Protein AF-A0A3D4TVU2-F1 (afdb_monomer_lite)

Structure (mmCIF, N/CA/C/O backbone):
data_AF-A0A3D4TVU2-F1
#
_entry.id   AF-A0A3D4TVU2-F1
#
loop_
_atom_site.group_PDB
_atom_site.id
_atom_site.type_symbol
_atom_site.label_atom_id
_atom_site.label_alt_id
_atom_site.label_comp_id
_atom_site.label_asym_id
_atom_site.label_entity_id
_atom_site.label_seq_id
_atom_site.pdbx_PDB_ins_code
_atom_site.Cartn_x
_atom_site.Cartn_y
_atom_site.Cartn_z
_atom_site.occupancy
_atom_site.B_iso_or_equiv
_atom_site.auth_seq_id
_atom_site.auth_comp_id
_atom_site.auth_asym_id
_atom_site.auth_atom_id
_atom_site.pdbx_PDB_model_num
ATOM 1 N N . MET A 1 1 ? -33.944 7.321 36.016 1.00 34.72 1 MET A N 1
ATOM 2 C CA . MET A 1 1 ? -32.559 7.394 35.503 1.00 34.72 1 MET A CA 1
ATOM 3 C C . MET A 1 1 ? -32.346 6.237 34.537 1.00 34.72 1 MET A C 1
ATOM 5 O O . MET A 1 1 ? -31.992 5.152 34.971 1.00 34.72 1 MET A O 1
ATOM 9 N N . SER A 1 2 ? -32.648 6.433 33.251 1.00 33.59 2 SER A N 1
ATOM 10 C CA . SER A 1 2 ? -32.348 5.459 32.195 1.00 33.59 2 SER A CA 1
ATOM 11 C C . SER A 1 2 ? -31.146 5.972 31.407 1.00 33.59 2 SER A C 1
ATOM 13 O O . SER A 1 2 ? -31.271 6.895 30.602 1.00 33.59 2 SER A O 1
ATOM 15 N N . HIS A 1 3 ? -29.967 5.413 31.673 1.00 35.47 3 HIS A N 1
ATOM 16 C CA . HIS A 1 3 ? -28.820 5.610 30.796 1.00 35.47 3 HIS A CA 1
ATOM 17 C C . HIS A 1 3 ? -29.092 4.844 29.499 1.00 35.47 3 HIS A C 1
ATOM 19 O O . HIS A 1 3 ? -28.962 3.622 29.449 1.00 35.47 3 HIS A O 1
ATOM 25 N N . ASN A 1 4 ? -29.504 5.576 28.463 1.00 39.34 4 ASN A N 1
ATOM 26 C CA . ASN A 1 4 ? -29.449 5.120 27.081 1.00 39.34 4 ASN A CA 1
ATOM 27 C C . ASN A 1 4 ? -27.977 4.858 26.749 1.00 39.34 4 ASN A C 1
ATOM 29 O O . ASN A 1 4 ? -27.222 5.785 26.467 1.00 39.34 4 ASN A O 1
ATOM 33 N N . THR A 1 5 ? -27.555 3.603 26.849 1.00 46.12 5 THR A N 1
ATOM 34 C CA . THR A 1 5 ? -26.300 3.138 26.265 1.00 46.12 5 THR A CA 1
ATOM 35 C C . THR A 1 5 ? -26.517 3.090 24.751 1.00 46.12 5 THR A C 1
ATOM 37 O O . THR A 1 5 ? -27.393 2.348 24.299 1.00 46.12 5 THR A O 1
ATOM 40 N N . PRO A 1 6 ? -25.814 3.904 23.942 1.00 41.91 6 PRO A N 1
ATOM 41 C CA . PRO A 1 6 ? -25.906 3.769 22.496 1.00 41.91 6 PRO A CA 1
ATOM 42 C C . PRO A 1 6 ? -25.420 2.368 22.111 1.00 41.91 6 PRO A C 1
ATOM 44 O O . PRO A 1 6 ? -24.480 1.838 22.706 1.00 41.91 6 PRO A O 1
ATOM 47 N N . ALA A 1 7 ? -26.141 1.746 21.178 1.00 49.66 7 ALA A N 1
ATOM 48 C CA . ALA A 1 7 ? -26.030 0.339 20.823 1.00 49.66 7 ALA A CA 1
ATOM 49 C C . ALA A 1 7 ? -24.570 -0.135 20.732 1.00 49.66 7 ALA A C 1
ATOM 51 O O . ALA A 1 7 ? -23.773 0.389 19.957 1.00 49.66 7 ALA A O 1
ATOM 52 N N . SER A 1 8 ? -24.254 -1.158 21.527 1.00 57.03 8 SER A N 1
ATOM 53 C CA . SER A 1 8 ? -23.003 -1.913 21.508 1.00 57.03 8 SER A CA 1
ATOM 54 C C . SER A 1 8 ? -22.817 -2.574 20.134 1.00 57.03 8 SER A C 1
ATOM 56 O O . SER A 1 8 ? -23.173 -3.733 19.918 1.00 57.03 8 SER A O 1
ATOM 58 N N . ILE A 1 9 ? -22.310 -1.821 19.154 1.00 62.22 9 ILE A N 1
ATOM 59 C CA . ILE A 1 9 ? -21.873 -2.400 17.886 1.00 62.22 9 ILE A CA 1
ATOM 60 C C . ILE A 1 9 ? -20.651 -3.248 18.211 1.00 62.22 9 ILE A C 1
ATOM 62 O O . ILE A 1 9 ? -19.619 -2.709 18.628 1.00 62.22 9 ILE A O 1
ATOM 66 N N . LYS A 1 10 ? -20.796 -4.567 18.038 1.00 75.62 10 LYS A N 1
ATOM 67 C CA . LYS A 1 10 ? -19.730 -5.531 18.303 1.00 75.62 10 LYS A CA 1
ATOM 68 C C . LYS A 1 10 ? -18.483 -5.157 17.488 1.00 75.62 10 LYS A C 1
ATOM 70 O O . LYS A 1 10 ? -18.636 -4.814 16.314 1.00 75.62 10 LYS A O 1
ATOM 75 N N . PRO A 1 11 ? -17.277 -5.276 18.059 1.00 69.44 11 PRO A N 1
ATOM 76 C CA . PRO A 1 11 ? -16.044 -4.849 17.402 1.00 69.44 11 PRO A CA 1
ATOM 77 C C . PRO A 1 11 ? -15.876 -5.476 16.004 1.00 69.44 11 PRO A C 1
ATOM 79 O O . PRO A 1 11 ? -15.740 -4.765 15.013 1.00 69.44 11 PRO A O 1
ATOM 82 N N . TRP A 1 12 ? -16.122 -6.782 15.848 1.00 73.50 12 TRP A N 1
ATOM 83 C CA . TRP A 1 12 ? -16.089 -7.444 14.530 1.00 73.50 12 TRP A CA 1
ATOM 84 C C . TRP A 1 12 ? -17.035 -6.834 13.472 1.00 73.50 12 TRP A C 1
ATOM 86 O O . TRP A 1 12 ? -16.706 -6.832 12.287 1.00 73.50 12 TRP A O 1
ATOM 96 N N . VAL A 1 13 ? -18.190 -6.284 13.872 1.00 78.19 13 VAL A N 1
ATOM 97 C CA . VAL A 1 13 ? -19.146 -5.644 12.948 1.00 78.19 13 VAL A CA 1
ATOM 98 C C . VAL A 1 13 ? -18.574 -4.334 12.413 1.00 78.19 13 VAL A C 1
ATOM 100 O O . VAL A 1 13 ? -18.728 -4.053 11.229 1.00 78.19 13 VAL A O 1
ATOM 103 N N . ARG A 1 14 ? -17.861 -3.560 13.242 1.00 73.12 14 ARG A N 1
ATOM 104 C CA . ARG A 1 14 ? -17.185 -2.323 12.810 1.00 73.12 14 ARG A CA 1
ATOM 105 C C . ARG A 1 14 ? -16.078 -2.622 11.790 1.00 73.12 14 ARG A C 1
ATOM 107 O O . ARG A 1 14 ? -15.965 -1.921 10.788 1.00 73.12 14 ARG A O 1
ATOM 114 N N . THR A 1 15 ? -15.345 -3.725 11.974 1.00 77.06 15 THR A N 1
ATOM 115 C CA . THR A 1 15 ? -14.341 -4.218 11.012 1.00 77.06 15 THR A CA 1
ATOM 116 C C . THR A 1 15 ? -14.971 -4.619 9.679 1.00 77.06 15 THR A C 1
ATOM 118 O O . THR A 1 15 ? -14.438 -4.311 8.620 1.00 77.06 15 THR A O 1
ATOM 121 N N . VAL A 1 16 ? -16.118 -5.298 9.689 1.00 80.31 16 VAL A N 1
ATOM 122 C CA . VAL A 1 16 ? -16.797 -5.638 8.429 1.00 80.31 16 VAL A CA 1
ATOM 123 C C . VAL A 1 16 ? -17.371 -4.384 7.765 1.00 80.31 16 VAL A C 1
ATOM 125 O O . VAL A 1 16 ? -17.370 -4.298 6.543 1.00 80.31 16 VAL A O 1
ATOM 128 N N . LEU A 1 17 ? -17.802 -3.389 8.548 1.00 81.06 17 LEU A N 1
ATOM 129 C CA . LEU A 1 17 ? -18.360 -2.133 8.045 1.00 81.06 17 LEU A CA 1
ATOM 130 C C . LEU A 1 17 ? -17.308 -1.224 7.386 1.00 81.06 17 LEU A C 1
ATOM 132 O O . LEU A 1 17 ? -17.643 -0.500 6.448 1.00 81.06 17 LEU A O 1
ATOM 136 N N . ILE A 1 18 ? -16.044 -1.258 7.834 1.00 81.31 18 ILE A N 1
ATOM 137 C CA . ILE A 1 18 ? -15.001 -0.425 7.217 1.00 81.31 18 ILE A CA 1
ATOM 138 C C . ILE A 1 18 ? -14.623 -0.908 5.818 1.00 81.31 18 ILE A C 1
ATOM 140 O O . ILE A 1 18 ? -14.260 -0.086 4.990 1.00 81.31 18 ILE A O 1
ATOM 144 N N . LEU A 1 19 ? -14.736 -2.204 5.510 1.00 83.38 19 LEU A N 1
ATOM 145 C CA . LEU A 1 19 ? -14.392 -2.743 4.188 1.00 83.38 19 LEU A CA 1
ATOM 146 C C . LEU A 1 19 ? -15.195 -2.105 3.036 1.00 83.38 19 LEU A C 1
ATOM 148 O O . LEU A 1 19 ? -14.571 -1.579 2.113 1.00 83.38 19 LEU A O 1
ATOM 152 N N . PRO A 1 20 ? -16.543 -2.080 3.053 1.00 83.81 20 PRO A N 1
ATOM 153 C CA . PRO A 1 20 ? -17.308 -1.419 2.001 1.00 83.81 20 PRO A CA 1
ATOM 154 C C . PRO A 1 20 ? -17.084 0.098 1.992 1.00 83.81 20 PRO A C 1
ATOM 156 O O . PRO A 1 20 ? -17.030 0.691 0.918 1.00 83.81 20 PRO A O 1
ATOM 159 N N . ALA A 1 21 ? -16.893 0.732 3.154 1.00 83.50 21 ALA A N 1
ATOM 160 C CA . ALA A 1 21 ? -16.584 2.160 3.217 1.00 83.50 21 ALA A CA 1
ATOM 161 C C . ALA A 1 21 ? -15.208 2.486 2.618 1.00 83.50 21 ALA A C 1
ATOM 163 O O . ALA A 1 21 ? -15.062 3.474 1.899 1.00 83.50 21 ALA A O 1
ATOM 164 N N . PHE A 1 22 ? -14.218 1.631 2.869 1.00 83.88 22 PHE A N 1
ATOM 165 C CA . PHE A 1 22 ? -12.894 1.701 2.277 1.00 83.88 22 PHE A CA 1
ATOM 166 C C . PHE A 1 22 ? -12.978 1.547 0.764 1.00 83.88 22 PHE A C 1
ATOM 168 O O . PHE A 1 22 ? -12.496 2.423 0.062 1.00 83.88 22 PHE A O 1
ATOM 175 N N . ILE A 1 23 ? -13.647 0.507 0.256 1.00 84.00 23 ILE A N 1
ATOM 176 C CA . ILE A 1 23 ? -13.814 0.304 -1.191 1.00 84.00 23 ILE A CA 1
ATOM 177 C C . ILE A 1 23 ? -14.485 1.524 -1.832 1.00 84.00 23 ILE A C 1
ATOM 179 O O . ILE A 1 23 ? -14.040 1.994 -2.876 1.00 84.00 23 ILE A O 1
ATOM 183 N N . PHE A 1 24 ? -15.522 2.072 -1.195 1.00 86.50 24 PHE A N 1
ATOM 184 C CA . PHE A 1 24 ? -16.247 3.222 -1.723 1.00 86.50 24 PHE A CA 1
ATOM 185 C C . PHE A 1 24 ? -15.386 4.492 -1.758 1.00 86.50 24 PHE A C 1
ATOM 187 O O . PHE A 1 24 ? -15.266 5.136 -2.798 1.00 86.50 24 PHE A O 1
ATOM 194 N N . ILE A 1 25 ? -14.751 4.855 -0.642 1.00 84.75 25 ILE A N 1
ATOM 195 C CA . ILE A 1 25 ? -13.969 6.093 -0.550 1.00 84.75 25 ILE A CA 1
ATOM 196 C C . ILE A 1 25 ? -12.637 5.956 -1.292 1.00 84.75 25 ILE A C 1
ATOM 198 O O . ILE A 1 25 ? -12.281 6.854 -2.051 1.00 84.75 25 ILE A O 1
ATOM 202 N N . ALA A 1 26 ? -11.914 4.845 -1.135 1.00 81.81 26 ALA A N 1
ATOM 203 C CA . ALA A 1 26 ? -10.692 4.597 -1.897 1.00 81.81 26 ALA A CA 1
ATOM 204 C C . ALA A 1 26 ? -10.992 4.557 -3.401 1.00 81.81 26 ALA A C 1
ATOM 206 O O . ALA A 1 26 ? -10.258 5.168 -4.171 1.00 81.81 26 ALA A O 1
ATOM 207 N N . GLY A 1 27 ? -12.114 3.955 -3.813 1.00 82.38 27 GLY A N 1
ATOM 208 C CA . GLY A 1 27 ? -12.592 3.984 -5.196 1.00 82.38 27 GLY A CA 1
ATOM 209 C C . GLY A 1 27 ? -12.859 5.402 -5.709 1.00 82.38 27 GLY A C 1
ATOM 210 O O . GLY A 1 27 ? -12.399 5.756 -6.791 1.00 82.38 27 GLY A O 1
ATOM 211 N N . LEU A 1 28 ? -13.523 6.259 -4.922 1.00 86.69 28 LEU A N 1
ATOM 212 C CA . LEU A 1 28 ? -13.728 7.673 -5.275 1.00 86.69 28 LEU A CA 1
ATOM 213 C C . LEU A 1 28 ? -12.406 8.435 -5.427 1.00 86.69 28 LEU A C 1
ATOM 215 O O . LEU A 1 28 ? -12.233 9.191 -6.382 1.00 86.69 28 LEU A O 1
ATOM 219 N N . PHE A 1 29 ? -11.460 8.222 -4.513 1.00 85.25 29 PHE A N 1
ATOM 220 C CA . PHE A 1 29 ? -10.133 8.830 -4.597 1.00 85.25 29 PHE A CA 1
ATOM 221 C C . PHE A 1 29 ? -9.338 8.306 -5.797 1.00 85.25 29 PHE A C 1
ATOM 223 O O . PHE A 1 29 ? -8.625 9.073 -6.440 1.00 85.25 29 PHE A O 1
ATOM 230 N N . GLN A 1 30 ? -9.496 7.032 -6.149 1.00 82.00 30 GLN A N 1
ATOM 231 C CA . GLN A 1 30 ? -8.858 6.438 -7.318 1.00 82.00 30 GLN A CA 1
ATOM 232 C C . GLN A 1 30 ? -9.442 6.993 -8.626 1.00 82.00 30 GLN A C 1
ATOM 234 O O . GLN A 1 30 ? -8.688 7.286 -9.554 1.00 82.00 30 GLN A O 1
ATOM 239 N N . LEU A 1 31 ? -10.759 7.225 -8.680 1.00 83.31 31 LEU A N 1
ATOM 240 C CA . LEU A 1 31 ? -11.411 7.929 -9.789 1.00 83.31 31 LEU A CA 1
ATOM 241 C C . LEU A 1 31 ? -10.913 9.375 -9.899 1.00 83.31 31 LEU A C 1
ATOM 243 O O . LEU A 1 31 ? -10.535 9.805 -10.987 1.00 83.31 31 LEU A O 1
ATOM 247 N N . ALA A 1 32 ? -10.825 10.104 -8.784 1.00 84.69 32 ALA A N 1
ATOM 248 C CA . ALA A 1 32 ? -10.248 11.447 -8.768 1.00 84.69 32 ALA A CA 1
ATOM 249 C C . ALA A 1 32 ? -8.795 11.447 -9.277 1.00 84.69 32 ALA A C 1
ATOM 251 O O . ALA A 1 32 ? -8.439 12.272 -10.116 1.00 84.69 32 ALA A O 1
ATOM 252 N N . GLY A 1 33 ? -7.982 10.474 -8.853 1.00 80.94 33 GLY A N 1
ATOM 253 C CA . GLY A 1 33 ? -6.622 10.288 -9.355 1.00 80.94 33 GLY A CA 1
ATOM 254 C C . GLY A 1 33 ? -6.575 10.024 -10.863 1.00 80.94 33 GLY A C 1
ATOM 255 O O . GLY A 1 33 ? -5.746 10.604 -11.560 1.00 80.94 33 GLY A O 1
ATOM 256 N N . SER A 1 34 ? -7.499 9.215 -11.393 1.00 79.44 34 SER A N 1
ATOM 257 C CA . SER A 1 34 ? -7.594 8.961 -12.839 1.00 79.44 34 SER A CA 1
ATOM 258 C C . SER A 1 34 ? -7.964 10.212 -13.643 1.00 79.44 34 SER A C 1
ATOM 260 O O . SER A 1 34 ? -7.366 10.453 -14.689 1.00 79.44 34 SER A O 1
ATOM 262 N N . LEU A 1 35 ? -8.862 11.055 -13.116 1.00 81.31 35 LEU A N 1
ATOM 263 C CA . LEU A 1 35 ? -9.254 12.324 -13.736 1.00 81.31 35 LEU A CA 1
ATOM 264 C C . LEU A 1 35 ? -8.093 13.322 -13.768 1.00 81.31 35 LEU A C 1
ATOM 266 O O . LEU A 1 35 ? -7.871 13.968 -14.788 1.00 81.31 35 LEU A O 1
ATOM 270 N N . VAL A 1 36 ? -7.324 13.422 -12.679 1.00 81.12 36 VAL A N 1
ATOM 271 C CA . VAL A 1 36 ? -6.130 14.286 -12.609 1.00 81.12 36 VAL A CA 1
ATOM 272 C C . VAL A 1 36 ? -5.060 13.841 -13.608 1.00 81.12 36 VAL A C 1
ATOM 274 O O . VAL A 1 36 ? -4.365 14.676 -14.180 1.00 81.12 36 VAL A O 1
ATOM 277 N N . LEU A 1 37 ? -4.947 12.535 -13.849 1.00 79.12 37 LEU A N 1
ATOM 278 C CA . LEU A 1 37 ? -4.026 11.964 -14.832 1.00 79.12 37 LEU A CA 1
ATOM 279 C C . LEU A 1 37 ? -4.551 12.018 -16.276 1.00 79.12 37 LEU A C 1
ATOM 281 O O . LEU A 1 37 ? -3.820 11.639 -17.189 1.00 79.12 37 LEU A O 1
ATOM 285 N N . GLY A 1 38 ? -5.797 12.458 -16.491 1.00 74.56 38 GLY A N 1
ATOM 286 C CA . GLY A 1 38 ? -6.442 12.446 -17.806 1.00 74.56 38 GLY A CA 1
ATOM 287 C C . GLY A 1 38 ? -6.603 11.040 -18.391 1.00 74.56 38 GLY A C 1
ATOM 288 O O . GLY A 1 38 ? -6.637 10.885 -19.609 1.00 74.56 38 GLY A O 1
ATOM 289 N N . LEU A 1 39 ? -6.642 10.010 -17.541 1.00 72.62 39 LEU A N 1
ATOM 290 C CA . LEU A 1 39 ? -6.792 8.622 -17.965 1.00 72.62 39 LEU A CA 1
ATOM 291 C C . LEU A 1 39 ? -8.263 8.311 -18.227 1.00 72.62 39 LEU A C 1
ATOM 293 O O . LEU A 1 39 ? -9.117 8.606 -17.392 1.00 72.62 39 LEU A O 1
ATOM 297 N N . ASP A 1 40 ? -8.543 7.656 -19.353 1.00 68.50 40 ASP A N 1
ATOM 298 C CA . ASP A 1 40 ? -9.884 7.159 -19.648 1.00 68.50 40 ASP A CA 1
ATOM 299 C C . ASP A 1 40 ? -10.285 6.070 -18.633 1.00 68.50 40 ASP A C 1
ATOM 301 O O . ASP A 1 40 ? -9.645 5.011 -18.588 1.00 68.50 40 ASP A O 1
ATOM 305 N N . PRO A 1 41 ? -11.363 6.266 -17.845 1.00 59.97 41 PRO A N 1
ATOM 306 C CA . PRO A 1 41 ? -11.806 5.294 -16.840 1.00 59.97 41 PRO A CA 1
ATOM 307 C C . PRO A 1 41 ? -12.234 3.945 -17.441 1.00 59.97 41 PRO A C 1
ATOM 309 O O . PRO A 1 41 ? -12.299 2.942 -16.735 1.00 59.97 41 PRO A O 1
ATOM 312 N N . SER A 1 42 ? -12.540 3.917 -18.741 1.00 63.22 42 SER A N 1
ATOM 313 C CA . SER A 1 42 ? -12.935 2.728 -19.504 1.00 63.22 42 SER A CA 1
ATOM 314 C C . SER A 1 42 ? -11.759 1.815 -19.865 1.00 63.22 42 SER A C 1
ATOM 316 O O . SER A 1 42 ? -11.969 0.639 -20.157 1.00 63.22 42 SER A O 1
ATOM 318 N N . ASN A 1 43 ? -10.523 2.314 -19.798 1.00 64.50 43 ASN A N 1
ATOM 319 C CA . ASN A 1 43 ? -9.320 1.608 -20.236 1.00 64.50 43 ASN A CA 1
ATOM 320 C C . ASN A 1 43 ? -8.512 1.045 -19.056 1.00 64.50 43 ASN A C 1
ATOM 322 O O . ASN A 1 43 ? -7.303 1.242 -18.943 1.00 64.50 43 ASN A O 1
ATOM 326 N N . PHE A 1 44 ? -9.181 0.297 -18.175 1.00 57.34 44 PHE A N 1
ATOM 327 C CA . PHE A 1 44 ? -8.576 -0.288 -16.968 1.00 57.34 44 PHE A CA 1
ATOM 328 C C . PHE A 1 44 ? -7.479 -1.338 -17.249 1.00 57.34 44 PHE A C 1
ATOM 330 O O . PHE A 1 44 ? -6.719 -1.677 -16.346 1.00 57.34 44 PHE A O 1
ATOM 337 N N . LEU A 1 45 ? -7.397 -1.850 -18.485 1.00 59.19 45 LEU A N 1
ATOM 338 C CA . LEU A 1 45 ? -6.456 -2.898 -18.905 1.00 59.19 45 LEU A CA 1
ATOM 339 C C . LEU A 1 45 ? -5.165 -2.369 -19.551 1.00 59.19 45 LEU A C 1
ATOM 341 O O . LEU A 1 45 ? -4.296 -3.167 -19.900 1.00 59.19 45 LEU A O 1
ATOM 345 N N . ILE A 1 46 ? -5.021 -1.053 -19.745 1.00 62.72 46 ILE A N 1
ATOM 346 C CA . ILE A 1 46 ? -3.778 -0.497 -20.294 1.00 62.72 46 ILE A CA 1
ATOM 347 C C . ILE A 1 46 ? -2.709 -0.511 -19.199 1.00 62.72 46 ILE A C 1
ATOM 349 O O . ILE A 1 46 ? -2.946 -0.040 -18.086 1.00 62.72 46 ILE A O 1
ATOM 353 N N . ALA A 1 47 ? -1.530 -1.045 -19.529 1.00 63.69 47 ALA A N 1
ATOM 354 C CA . ALA A 1 47 ? -0.365 -1.025 -18.654 1.00 63.69 47 ALA A CA 1
ATOM 355 C C . ALA A 1 47 ? -0.042 0.424 -18.259 1.00 63.69 47 ALA A C 1
ATOM 357 O O . ALA A 1 47 ? 0.354 1.236 -19.099 1.00 63.69 47 ALA A O 1
ATOM 358 N N . LYS A 1 48 ? -0.259 0.746 -16.983 1.00 70.62 48 LYS A N 1
ATOM 359 C CA . LYS A 1 48 ? 0.032 2.064 -16.422 1.00 70.62 48 LYS A CA 1
ATOM 360 C C . LYS A 1 48 ? 1.536 2.259 -16.321 1.00 70.62 48 LYS A C 1
ATOM 362 O O . LYS A 1 48 ? 2.296 1.309 -16.128 1.00 70.62 48 LYS A O 1
ATOM 367 N N . SER A 1 49 ? 1.973 3.505 -16.464 1.00 79.25 49 SER A N 1
ATOM 368 C CA . SER A 1 49 ? 3.367 3.825 -16.178 1.00 79.25 49 SER A CA 1
ATOM 369 C C . SER A 1 49 ? 3.616 3.775 -14.662 1.00 79.25 49 SER A C 1
ATOM 371 O O . SER A 1 49 ? 2.710 4.096 -13.885 1.00 79.25 49 SER A O 1
ATOM 373 N N . PRO A 1 50 ? 4.846 3.471 -14.208 1.00 76.19 50 PRO A N 1
ATOM 374 C CA . PRO A 1 50 ? 5.182 3.482 -12.781 1.00 76.19 50 PRO A CA 1
ATOM 375 C C . PRO A 1 50 ? 4.848 4.811 -12.083 1.00 76.19 50 PRO A C 1
ATOM 377 O O . PRO A 1 50 ? 4.460 4.839 -10.915 1.00 76.19 50 PRO A O 1
ATOM 380 N N . ALA A 1 51 ? 4.948 5.929 -12.810 1.00 79.81 51 ALA A N 1
ATOM 381 C CA . ALA A 1 51 ? 4.560 7.247 -12.317 1.00 79.81 51 ALA A CA 1
ATOM 382 C C . ALA A 1 51 ? 3.042 7.366 -12.081 1.00 79.81 51 ALA A C 1
ATOM 384 O O . ALA A 1 51 ? 2.620 7.894 -11.053 1.00 79.81 51 ALA A O 1
ATOM 385 N N . GLN A 1 52 ? 2.217 6.849 -12.998 1.00 81.69 52 GLN A N 1
ATOM 386 C CA . GLN A 1 52 ? 0.757 6.842 -12.849 1.00 81.69 52 GLN A CA 1
ATOM 387 C C . GLN A 1 52 ? 0.316 5.975 -11.669 1.00 81.69 52 GLN A C 1
ATOM 389 O O . GLN A 1 52 ? -0.548 6.394 -10.899 1.00 81.69 52 GLN A O 1
ATOM 394 N N . ASP A 1 53 ? 0.938 4.809 -11.487 1.00 83.00 53 ASP A N 1
ATOM 395 C CA . ASP A 1 53 ? 0.652 3.941 -10.343 1.00 83.00 53 ASP A CA 1
ATOM 396 C C . ASP A 1 53 ? 1.051 4.601 -9.022 1.00 83.00 53 ASP A C 1
ATOM 398 O O . ASP A 1 53 ? 0.300 4.536 -8.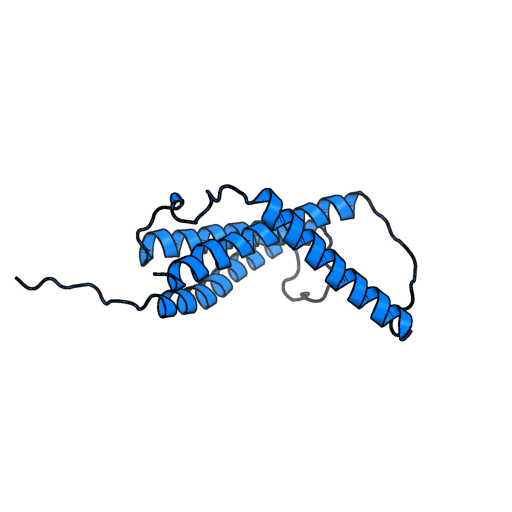051 1.00 83.00 53 ASP A O 1
ATOM 402 N N . THR A 1 54 ? 2.182 5.314 -8.991 1.00 83.25 54 THR A N 1
ATOM 403 C CA . THR A 1 54 ? 2.640 6.037 -7.792 1.00 83.25 54 THR A CA 1
ATOM 404 C C . THR A 1 54 ? 1.640 7.119 -7.386 1.00 83.25 54 THR A C 1
ATOM 406 O O . THR A 1 54 ? 1.276 7.237 -6.215 1.00 83.25 54 THR A O 1
ATOM 409 N N . ILE A 1 55 ? 1.141 7.886 -8.357 1.00 84.25 55 ILE A N 1
ATOM 410 C CA . ILE A 1 55 ? 0.114 8.907 -8.125 1.00 84.25 55 ILE A CA 1
ATOM 411 C C . ILE A 1 55 ? -1.186 8.234 -7.662 1.00 84.25 55 ILE A C 1
ATOM 413 O O . ILE A 1 55 ? -1.771 8.657 -6.667 1.00 84.25 55 ILE A O 1
ATOM 417 N N . GLY A 1 56 ? -1.608 7.137 -8.295 1.00 84.50 56 GLY A N 1
ATOM 418 C CA . GLY A 1 56 ? -2.768 6.359 -7.850 1.00 84.50 56 GLY A CA 1
ATOM 419 C C . GLY A 1 56 ? -2.639 5.846 -6.409 1.00 84.50 56 GLY A C 1
ATOM 420 O O . GLY A 1 56 ? -3.592 5.939 -5.630 1.00 84.50 56 GLY A O 1
ATOM 421 N N . ALA A 1 57 ? -1.457 5.366 -6.019 1.00 84.94 57 ALA A N 1
ATOM 422 C CA . ALA A 1 57 ? -1.168 4.925 -4.658 1.00 84.94 57 ALA A CA 1
ATOM 423 C C . ALA A 1 57 ? -1.220 6.085 -3.650 1.00 84.94 57 ALA A C 1
ATOM 425 O O . ALA A 1 57 ? -1.758 5.906 -2.560 1.00 84.94 57 ALA A O 1
ATOM 426 N N . LEU A 1 58 ? -0.759 7.289 -4.016 1.00 87.00 58 LEU A N 1
ATOM 427 C CA . LEU A 1 58 ? -0.916 8.491 -3.184 1.00 87.00 58 LEU A CA 1
ATOM 428 C C . LEU A 1 58 ? -2.393 8.817 -2.933 1.00 87.00 58 LEU A C 1
ATOM 430 O O . LEU A 1 58 ? -2.788 9.022 -1.785 1.00 87.00 58 LEU A O 1
ATOM 434 N N . PHE A 1 59 ? -3.222 8.821 -3.980 1.00 85.94 59 PHE A N 1
ATOM 435 C CA . PHE A 1 59 ? -4.663 9.050 -3.833 1.00 85.94 59 PHE A CA 1
ATOM 436 C C . PHE A 1 59 ? -5.328 7.969 -2.976 1.00 85.94 59 PHE A C 1
ATOM 438 O O . PHE A 1 59 ? -6.165 8.281 -2.130 1.00 85.94 59 PHE A O 1
ATOM 445 N N . THR A 1 60 ? -4.919 6.712 -3.141 1.00 84.81 60 THR A N 1
ATOM 446 C CA . THR A 1 60 ? -5.416 5.592 -2.330 1.00 84.81 60 THR A CA 1
ATOM 447 C C . THR A 1 60 ? -5.033 5.767 -0.860 1.00 84.81 60 THR A C 1
ATOM 449 O O . THR A 1 60 ? -5.890 5.640 0.015 1.00 84.81 60 THR A O 1
ATOM 452 N N . LEU A 1 61 ? -3.782 6.136 -0.567 1.00 86.25 61 LEU A N 1
ATOM 453 C CA . LEU A 1 61 ? -3.319 6.424 0.790 1.00 86.25 61 LEU A CA 1
ATOM 454 C C . LEU A 1 61 ? -4.124 7.573 1.413 1.00 86.25 61 LEU A C 1
ATOM 456 O O . LEU A 1 61 ? -4.582 7.456 2.548 1.00 86.25 61 LEU A O 1
ATOM 460 N N . MET A 1 62 ? -4.361 8.656 0.665 1.00 85.75 62 MET A N 1
ATOM 461 C CA . MET A 1 62 ? -5.203 9.768 1.119 1.00 85.75 62 MET A CA 1
ATOM 462 C C . MET A 1 62 ? -6.629 9.310 1.432 1.00 85.75 62 MET A C 1
ATOM 464 O O . MET A 1 62 ? -7.139 9.606 2.512 1.00 85.75 62 MET A O 1
ATOM 468 N N . GLY A 1 63 ? -7.252 8.545 0.532 1.00 84.19 63 GLY A N 1
ATOM 469 C CA . GLY A 1 63 ? -8.579 7.971 0.752 1.00 84.19 63 GLY A CA 1
ATOM 470 C C . GLY A 1 63 ? -8.618 7.087 1.997 1.00 84.19 63 GLY A C 1
ATOM 471 O O . GLY A 1 63 ? -9.543 7.182 2.797 1.00 84.19 63 GLY A O 1
ATOM 472 N N . THR A 1 64 ? -7.567 6.305 2.228 1.00 83.62 64 THR A N 1
ATOM 473 C CA . THR A 1 64 ? -7.437 5.427 3.399 1.00 83.62 64 THR A CA 1
ATOM 474 C C . THR A 1 64 ? -7.304 6.220 4.691 1.00 83.62 64 THR A C 1
ATOM 476 O O . THR A 1 64 ? -8.002 5.929 5.657 1.00 83.62 64 THR A O 1
ATOM 479 N N . ILE A 1 65 ? -6.471 7.264 4.711 1.00 84.12 65 ILE A N 1
ATOM 480 C CA . ILE A 1 65 ? -6.341 8.167 5.861 1.00 84.12 65 ILE A CA 1
ATOM 481 C C . ILE A 1 65 ? -7.686 8.833 6.168 1.00 84.12 65 ILE A C 1
ATOM 483 O O . ILE A 1 65 ? -8.048 8.961 7.337 1.00 84.12 65 ILE A O 1
ATOM 487 N N . VAL A 1 66 ? -8.447 9.221 5.141 1.00 84.38 66 VAL A N 1
ATOM 488 C CA . VAL A 1 66 ? -9.786 9.798 5.305 1.00 84.38 66 VAL A CA 1
ATOM 489 C C . VAL A 1 66 ? -10.769 8.768 5.862 1.00 84.38 66 VAL A C 1
ATOM 491 O O . VAL A 1 66 ? -11.425 9.061 6.856 1.00 84.38 66 VAL A O 1
ATOM 494 N N . VAL A 1 67 ? -10.850 7.561 5.289 1.00 83.81 67 VAL A N 1
ATOM 495 C CA . VAL A 1 67 ? -11.735 6.478 5.769 1.00 83.81 67 VAL A CA 1
ATOM 496 C C . VAL A 1 67 ? -11.430 6.156 7.219 1.00 83.81 67 VAL A C 1
ATOM 498 O O . VAL A 1 67 ? -12.313 6.212 8.072 1.00 83.81 67 VAL A O 1
ATOM 501 N N . VAL A 1 68 ? -10.168 5.837 7.498 1.00 79.31 68 VAL A N 1
ATOM 502 C CA . VAL A 1 68 ? -9.730 5.442 8.829 1.00 79.31 68 VAL A CA 1
ATOM 503 C C . VAL A 1 68 ? -9.896 6.610 9.792 1.00 79.31 68 VAL A C 1
ATOM 505 O O . VAL A 1 68 ? -10.365 6.405 10.901 1.00 79.31 68 VAL A O 1
ATOM 508 N N . GLY A 1 69 ? -9.616 7.847 9.378 1.00 74.94 69 GLY A N 1
ATOM 509 C CA . GLY A 1 69 ? -9.850 9.035 10.195 1.00 74.94 69 GLY A CA 1
ATOM 510 C C . GLY A 1 69 ? -11.324 9.268 10.533 1.00 74.94 69 GLY A C 1
ATOM 511 O O . GLY A 1 69 ? -11.634 9.576 11.683 1.00 74.94 69 GLY A O 1
ATOM 512 N N . ILE A 1 70 ? -12.234 9.086 9.571 1.00 77.44 70 ILE A N 1
ATOM 513 C CA . ILE A 1 70 ? -13.683 9.186 9.789 1.00 77.44 70 ILE A CA 1
ATOM 514 C C . ILE A 1 70 ? -14.138 8.084 10.743 1.00 77.44 70 ILE A C 1
ATOM 516 O O . ILE A 1 70 ? -14.748 8.388 11.763 1.00 77.44 70 ILE A O 1
ATOM 520 N N . PHE A 1 71 ? -13.807 6.823 10.465 1.00 72.75 71 PHE A N 1
ATOM 521 C CA . PHE A 1 71 ? -14.214 5.701 11.311 1.00 72.75 71 PHE A CA 1
ATOM 522 C C . PHE A 1 71 ? -13.650 5.842 12.724 1.00 72.75 71 PHE A C 1
ATOM 524 O O . PHE A 1 71 ? -14.381 5.718 13.702 1.00 72.75 71 PHE A O 1
ATOM 531 N N . ARG A 1 72 ? -12.380 6.218 12.862 1.00 69.25 72 ARG A N 1
ATOM 532 C CA . ARG A 1 72 ? -11.772 6.359 14.182 1.00 69.25 72 ARG A CA 1
ATOM 533 C C . ARG A 1 72 ? -12.345 7.526 14.983 1.00 69.25 72 ARG A C 1
ATOM 535 O O . ARG A 1 72 ? -12.569 7.387 16.178 1.00 69.25 72 ARG A O 1
ATOM 542 N N . ARG A 1 73 ? -12.609 8.668 14.336 1.00 67.25 73 ARG A N 1
ATOM 543 C CA . ARG A 1 73 ? -13.142 9.861 15.011 1.00 67.25 73 ARG A CA 1
ATOM 544 C C . ARG A 1 73 ? -14.639 9.773 15.303 1.00 67.25 73 ARG A C 1
ATOM 546 O O . ARG A 1 73 ? -15.063 10.317 16.315 1.00 67.25 73 ARG A O 1
ATOM 553 N N . PHE A 1 74 ? -15.426 9.148 14.426 1.00 61.00 74 PHE A N 1
ATOM 554 C CA . PHE A 1 74 ? -16.889 9.107 14.543 1.00 61.00 74 PHE A CA 1
ATOM 555 C C . PHE A 1 74 ? -17.438 7.806 15.141 1.00 61.00 74 PHE A C 1
ATOM 557 O O . PHE A 1 74 ? -18.536 7.842 15.687 1.00 61.00 74 PHE A O 1
ATOM 564 N N . ILE A 1 75 ? -16.732 6.674 15.029 1.00 59.00 75 ILE A N 1
ATOM 565 C CA . ILE A 1 75 ? -17.217 5.364 15.507 1.00 59.00 75 ILE A CA 1
ATOM 566 C C . ILE A 1 75 ? -16.449 4.893 16.745 1.00 59.00 75 ILE A C 1
ATOM 568 O O . ILE A 1 75 ? -17.070 4.374 17.672 1.00 59.00 75 ILE A O 1
ATOM 572 N N . ASP A 1 76 ? -15.126 5.077 16.780 1.00 57.66 76 ASP A N 1
ATOM 573 C CA . ASP A 1 76 ? -14.305 4.565 17.888 1.00 57.66 76 ASP A CA 1
ATOM 574 C C . ASP A 1 76 ? -13.962 5.615 18.956 1.00 57.66 76 ASP A C 1
ATOM 576 O O . ASP A 1 76 ? -13.505 5.235 20.026 1.00 57.66 76 ASP A O 1
ATOM 580 N N . GLU A 1 77 ? -14.183 6.915 18.708 1.00 59.75 77 GLU A N 1
ATOM 581 C CA . GLU A 1 77 ? -13.809 8.040 19.600 1.00 59.75 77 GLU A CA 1
ATOM 582 C C . GLU A 1 77 ? -12.335 8.016 20.079 1.00 59.75 77 GLU A C 1
ATOM 584 O O . GLU A 1 77 ? -11.932 8.761 20.974 1.00 59.75 77 GLU A O 1
ATOM 589 N N . GLU A 1 78 ? -11.488 7.200 19.449 1.00 55.38 78 GLU A N 1
ATOM 590 C CA . GLU A 1 78 ? -10.100 7.000 19.842 1.00 55.38 78 GLU A CA 1
ATOM 591 C C . GLU A 1 78 ? -9.130 7.865 19.028 1.00 55.38 78 GLU A C 1
ATOM 593 O O . GLU A 1 78 ? -9.261 8.086 17.821 1.00 55.38 78 GLU A O 1
ATOM 598 N N . SER A 1 79 ? -8.085 8.346 19.704 1.00 50.31 79 SER A N 1
ATOM 599 C CA . SER A 1 79 ? -7.036 9.166 19.096 1.00 50.31 79 SER A CA 1
ATOM 600 C C . SER A 1 79 ? -6.184 8.378 18.096 1.00 50.31 79 SER A C 1
ATOM 602 O O . SER A 1 79 ? -5.858 7.212 18.318 1.00 50.31 79 SER A O 1
ATOM 604 N N . PHE A 1 80 ? -5.681 9.070 17.059 1.00 51.72 80 PHE A N 1
ATOM 605 C CA . PHE A 1 80 ? -4.669 8.567 16.114 1.00 51.72 80 PHE A CA 1
ATOM 606 C C . PHE A 1 80 ? -3.466 7.886 16.801 1.00 51.72 80 PHE A C 1
ATOM 608 O O . PHE A 1 80 ? -2.824 7.009 16.226 1.00 51.72 80 PHE A O 1
ATOM 615 N N . ARG A 1 81 ? -3.191 8.250 18.058 1.00 49.81 81 ARG A N 1
ATOM 616 C CA . ARG A 1 81 ? -2.053 7.782 18.849 1.00 49.81 81 ARG A CA 1
ATOM 617 C C . ARG A 1 81 ? -2.180 6.349 19.393 1.00 49.81 81 ARG A C 1
ATOM 619 O O . ARG A 1 81 ? -1.142 5.768 19.692 1.00 49.81 81 ARG A O 1
ATOM 626 N N . SER A 1 82 ? -3.380 5.753 19.484 1.00 52.34 82 SER A N 1
ATOM 627 C CA . SER A 1 82 ? -3.548 4.359 19.961 1.00 52.34 82 SER A CA 1
ATOM 628 C C . SER A 1 82 ? -3.256 3.301 18.885 1.00 52.34 82 SER A C 1
ATOM 630 O O . SER A 1 82 ? -3.291 2.113 19.166 1.00 52.34 82 SER A O 1
ATOM 632 N N . MET A 1 83 ? -2.903 3.698 17.649 1.00 55.78 83 MET A N 1
ATOM 633 C CA . MET A 1 83 ? -2.730 2.797 16.482 1.00 55.78 83 MET A CA 1
ATOM 634 C C . MET A 1 83 ? -1.489 1.882 16.550 1.00 55.78 83 MET A C 1
ATOM 636 O O . MET A 1 83 ? -1.151 1.233 15.570 1.00 55.78 83 MET A O 1
ATOM 640 N N . GLY A 1 84 ? -0.770 1.840 17.675 1.00 53.47 84 GLY A N 1
ATOM 641 C CA . GLY A 1 84 ? 0.383 0.949 17.827 1.00 53.47 84 GLY A CA 1
ATOM 642 C C . GLY A 1 84 ? 1.659 1.394 17.100 1.00 53.47 84 GLY A C 1
ATOM 643 O O . GLY A 1 84 ? 2.609 0.617 17.052 1.00 53.47 84 GLY A O 1
ATOM 644 N N . PHE A 1 85 ? 1.742 2.648 16.626 1.00 54.72 85 PHE A N 1
ATOM 645 C CA . PHE A 1 85 ? 2.942 3.237 15.989 1.00 54.72 85 PHE A CA 1
ATOM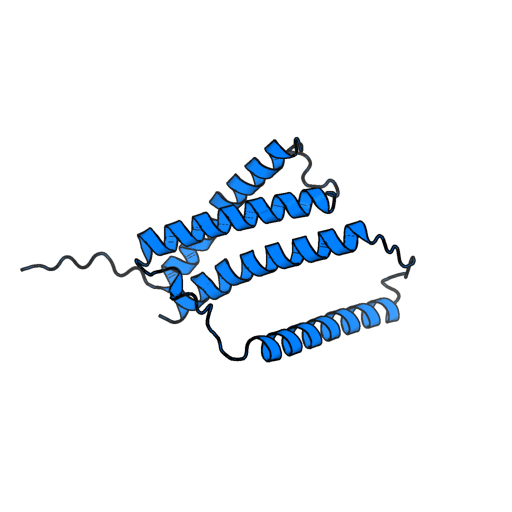 646 C C . PHE A 1 85 ? 4.217 3.211 16.861 1.00 54.72 85 PHE A C 1
ATOM 648 O O . PHE A 1 85 ? 5.297 3.558 16.393 1.00 54.72 85 PHE A O 1
ATOM 655 N N . TYR A 1 86 ? 4.116 2.798 18.126 1.00 51.28 86 TYR A N 1
ATOM 656 C CA . TYR A 1 86 ? 5.219 2.721 19.078 1.00 51.28 86 TYR A CA 1
ATOM 657 C C . TYR A 1 86 ? 5.484 1.266 19.499 1.00 51.28 86 TYR A C 1
ATOM 659 O O . TYR A 1 86 ? 5.263 0.884 20.647 1.00 51.28 86 TYR A O 1
ATOM 667 N N . ARG A 1 87 ? 5.977 0.423 18.582 1.00 55.75 87 ARG A N 1
ATOM 668 C CA . ARG A 1 87 ? 6.582 -0.868 18.960 1.00 55.75 87 ARG A CA 1
ATOM 669 C C . ARG A 1 87 ? 8.103 -0.767 18.982 1.00 55.75 87 ARG A C 1
ATOM 671 O O . ARG A 1 87 ? 8.764 -0.586 17.962 1.00 55.75 87 ARG A O 1
ATOM 678 N N . ARG A 1 88 ? 8.664 -0.909 20.183 1.00 49.75 88 ARG A N 1
ATOM 679 C CA . ARG A 1 88 ? 10.104 -1.053 20.427 1.00 49.75 88 ARG A CA 1
ATOM 680 C C . ARG A 1 88 ? 10.538 -2.411 19.852 1.00 49.75 88 ARG A C 1
ATOM 682 O O . ARG A 1 88 ? 10.083 -3.429 20.354 1.00 49.75 88 ARG A O 1
ATOM 689 N N . GLY A 1 89 ? 11.369 -2.424 18.805 1.00 63.50 89 GLY A N 1
ATOM 690 C CA . GLY A 1 89 ? 11.874 -3.662 18.176 1.00 63.50 89 GLY A CA 1
ATOM 691 C C . GLY A 1 89 ? 11.469 -3.909 16.715 1.00 63.50 89 GLY A C 1
ATOM 692 O O . GLY A 1 89 ? 11.905 -4.906 16.147 1.00 63.50 89 GLY A O 1
ATOM 693 N N . ILE A 1 90 ? 10.716 -2.993 16.086 1.00 70.19 90 ILE A N 1
ATOM 694 C CA . ILE A 1 90 ? 10.222 -3.120 14.697 1.00 70.19 90 ILE A CA 1
ATOM 695 C C . ILE A 1 90 ? 11.310 -3.508 13.685 1.00 70.19 90 ILE A C 1
ATOM 697 O O . ILE A 1 90 ? 11.061 -4.343 12.830 1.00 70.19 90 ILE A O 1
ATOM 701 N N . LEU A 1 91 ? 12.523 -2.956 13.789 1.00 72.44 91 LEU A N 1
ATOM 702 C CA . LEU A 1 91 ? 13.560 -3.157 12.768 1.00 72.44 91 LEU A CA 1
ATOM 703 C C . LEU A 1 91 ? 13.955 -4.630 12.578 1.00 72.44 91 LEU A C 1
ATOM 705 O O . LEU A 1 91 ? 14.129 -5.069 11.443 1.00 72.44 91 LEU A O 1
ATOM 709 N N . ASN A 1 92 ? 14.055 -5.399 13.666 1.00 78.25 92 ASN A N 1
ATOM 710 C CA . ASN A 1 92 ? 14.436 -6.811 13.582 1.00 78.25 92 ASN A CA 1
ATOM 711 C C . ASN A 1 92 ? 13.290 -7.669 13.030 1.00 78.25 92 ASN A C 1
ATOM 713 O O . ASN A 1 92 ? 13.533 -8.573 12.234 1.00 78.25 92 ASN A O 1
ATOM 717 N N . GLU A 1 93 ? 12.046 -7.365 13.412 1.00 78.62 93 GLU A N 1
ATOM 718 C CA . GLU A 1 93 ? 10.853 -8.041 12.886 1.00 78.62 93 GLU A CA 1
ATOM 719 C C . GLU A 1 93 ? 10.663 -7.744 11.391 1.00 78.62 93 GLU A C 1
ATOM 721 O O . GLU A 1 93 ? 10.427 -8.659 10.603 1.00 78.62 93 GLU A O 1
ATOM 726 N N . THR A 1 94 ? 10.848 -6.485 10.977 1.00 78.94 94 THR A N 1
ATOM 727 C CA . THR A 1 94 ? 10.773 -6.071 9.570 1.00 78.94 94 THR A CA 1
ATOM 728 C C . THR A 1 94 ? 11.858 -6.738 8.730 1.00 78.94 94 THR A C 1
ATOM 730 O O . THR A 1 94 ? 11.566 -7.208 7.634 1.00 78.94 94 THR A O 1
ATOM 733 N N . LEU A 1 95 ? 13.098 -6.829 9.228 1.00 84.81 95 LEU A N 1
ATOM 734 C CA . LEU A 1 95 ? 14.192 -7.462 8.488 1.00 84.81 95 LEU A CA 1
ATOM 735 C C . LEU A 1 95 ? 13.977 -8.974 8.322 1.00 84.81 95 LEU A C 1
ATOM 737 O O . LEU A 1 95 ? 14.226 -9.511 7.243 1.00 84.81 95 LEU A O 1
ATOM 741 N N . LEU A 1 96 ? 13.469 -9.651 9.358 1.00 87.38 96 LEU A N 1
ATOM 742 C CA . LEU A 1 96 ? 13.089 -11.065 9.277 1.00 87.38 96 LEU A CA 1
ATOM 743 C C . LEU A 1 96 ? 11.952 -11.288 8.276 1.00 87.38 96 LEU A C 1
ATOM 745 O O . LEU A 1 96 ? 12.039 -12.197 7.452 1.00 87.38 96 LEU A O 1
ATOM 749 N N . GLY A 1 97 ? 10.916 -10.446 8.311 1.00 85.12 97 GLY A N 1
ATOM 750 C CA . GLY A 1 97 ? 9.806 -10.506 7.360 1.00 85.12 97 GLY A CA 1
ATOM 751 C C . GLY A 1 97 ? 10.263 -10.289 5.917 1.00 85.12 97 GLY A C 1
ATOM 752 O O . GLY A 1 97 ? 9.897 -11.060 5.032 1.00 85.12 97 GLY A O 1
ATOM 753 N N . LEU A 1 98 ? 11.128 -9.297 5.687 1.00 86.50 98 LEU A N 1
ATOM 754 C CA . LEU A 1 98 ? 11.701 -9.016 4.371 1.00 86.50 98 LEU A CA 1
ATOM 755 C C . LEU A 1 98 ? 12.560 -10.185 3.864 1.00 86.50 98 LEU A C 1
ATOM 757 O O . LEU A 1 98 ? 12.432 -10.586 2.708 1.00 86.50 98 LEU A O 1
ATOM 761 N N . GLY A 1 99 ? 13.390 -10.770 4.733 1.00 90.75 99 GLY A N 1
ATOM 762 C CA . GLY A 1 99 ? 14.211 -11.936 4.401 1.00 90.75 99 GLY A CA 1
ATOM 763 C C . GLY A 1 99 ? 13.378 -13.171 4.049 1.00 90.75 99 GLY A C 1
ATOM 764 O O . GLY A 1 99 ? 13.644 -13.828 3.043 1.00 90.75 99 GLY A O 1
ATOM 765 N N . LEU A 1 100 ? 12.333 -13.460 4.830 1.00 91.69 100 LEU A N 1
ATOM 766 C CA . LEU A 1 100 ? 11.409 -14.562 4.548 1.00 91.69 100 LEU A CA 1
ATOM 767 C C . LEU A 1 100 ? 10.632 -14.338 3.247 1.00 91.69 100 LEU A C 1
ATOM 769 O O . LEU A 1 100 ? 10.524 -15.260 2.442 1.00 91.69 100 LEU A O 1
ATOM 773 N N . GLY A 1 101 ? 10.139 -13.121 3.008 1.00 89.81 101 GLY A N 1
ATOM 774 C CA . GLY A 1 101 ? 9.451 -12.773 1.764 1.00 89.81 101 GLY A CA 1
ATOM 775 C C . GLY A 1 101 ? 10.346 -12.964 0.538 1.00 89.81 101 GLY A C 1
ATOM 776 O O . GLY A 1 101 ? 9.940 -13.607 -0.431 1.00 89.81 101 GLY A O 1
ATOM 777 N N . ALA A 1 102 ? 11.593 -12.489 0.609 1.00 90.69 102 ALA A N 1
ATOM 778 C CA . ALA A 1 102 ? 12.580 -12.686 -0.449 1.00 90.69 102 ALA A CA 1
ATOM 779 C C . ALA A 1 102 ? 12.864 -14.175 -0.702 1.00 90.69 102 ALA A C 1
ATOM 781 O O . ALA A 1 102 ? 12.933 -14.597 -1.855 1.00 90.69 102 ALA A O 1
ATOM 782 N N . LEU A 1 103 ? 12.968 -14.985 0.357 1.00 94.38 103 LEU A N 1
ATOM 783 C CA . LEU A 1 103 ? 13.192 -16.427 0.248 1.00 94.38 103 LEU A CA 1
ATOM 784 C C . LEU A 1 103 ? 12.013 -17.133 -0.436 1.00 94.38 103 LEU A C 1
ATOM 786 O O . LEU A 1 103 ? 12.223 -17.945 -1.337 1.00 94.38 103 LEU A O 1
ATOM 790 N N . ILE A 1 104 ? 10.775 -16.803 -0.066 1.00 94.69 104 ILE A N 1
ATOM 791 C CA . ILE A 1 104 ? 9.572 -17.401 -0.665 1.00 94.69 104 ILE A CA 1
ATOM 792 C C . ILE A 1 104 ? 9.478 -17.053 -2.156 1.00 94.69 104 ILE A C 1
ATOM 794 O O . ILE A 1 104 ? 9.269 -17.933 -2.989 1.00 94.69 104 ILE A O 1
ATOM 798 N N . ILE A 1 105 ? 9.693 -15.787 -2.519 1.00 92.06 105 ILE A N 1
ATOM 799 C CA . ILE A 1 105 ? 9.648 -15.360 -3.924 1.00 92.06 105 ILE A CA 1
ATOM 800 C C . ILE A 1 105 ? 10.779 -16.016 -4.728 1.00 92.06 105 ILE A C 1
ATOM 802 O O . ILE A 1 105 ? 10.538 -16.523 -5.823 1.00 92.06 105 ILE A O 1
ATOM 806 N N . ALA A 1 106 ? 11.998 -16.061 -4.182 1.00 91.12 106 ALA A N 1
ATOM 807 C CA . ALA A 1 106 ? 13.144 -16.678 -4.845 1.00 91.12 106 ALA A CA 1
ATOM 808 C C . ALA A 1 106 ? 12.938 -18.181 -5.070 1.00 91.12 106 ALA A C 1
ATOM 810 O O . ALA A 1 106 ? 13.199 -18.685 -6.160 1.00 91.12 106 ALA A O 1
ATOM 811 N N . THR A 1 107 ? 12.433 -18.898 -4.064 1.00 94.00 107 THR A N 1
ATOM 812 C CA . THR A 1 107 ? 12.144 -20.336 -4.178 1.00 94.00 107 THR A CA 1
ATOM 813 C C . THR A 1 107 ? 11.041 -20.617 -5.195 1.00 94.00 107 THR A C 1
ATOM 815 O O . THR A 1 107 ? 11.197 -21.522 -6.017 1.00 94.00 107 THR A O 1
ATOM 818 N N . GLY A 1 108 ? 9.976 -19.809 -5.219 1.00 92.12 108 GLY A N 1
ATOM 819 C CA . GLY A 1 108 ? 8.952 -19.868 -6.261 1.00 92.12 108 GLY A CA 1
ATOM 820 C C . GLY A 1 108 ? 9.551 -19.667 -7.652 1.00 92.12 108 GLY A C 1
ATOM 821 O O . GLY A 1 108 ? 9.412 -20.527 -8.516 1.00 92.12 108 GLY A O 1
ATOM 822 N N . PHE A 1 109 ? 10.306 -18.586 -7.848 1.00 89.19 109 PHE A N 1
ATOM 823 C CA . PHE A 1 109 ? 10.949 -18.283 -9.125 1.00 89.19 109 PHE A CA 1
ATOM 824 C C . PHE A 1 109 ? 11.865 -19.419 -9.613 1.00 89.19 109 PHE A C 1
ATOM 826 O O . PHE A 1 109 ? 11.733 -19.872 -10.749 1.00 89.19 109 PHE A O 1
ATOM 833 N N . VAL A 1 110 ? 12.742 -19.939 -8.747 1.00 90.44 110 VAL A N 1
ATOM 834 C CA . VAL A 1 110 ? 13.641 -21.060 -9.077 1.00 90.44 110 VAL A CA 1
ATOM 835 C C . VAL A 1 110 ? 12.856 -22.315 -9.454 1.00 90.44 110 VAL A C 1
ATOM 837 O O . VAL A 1 110 ? 13.227 -23.010 -10.402 1.00 90.44 110 VAL A O 1
ATOM 840 N N . THR A 1 111 ? 11.756 -22.596 -8.754 1.00 92.19 111 THR A N 1
ATOM 841 C CA . THR A 1 111 ? 10.896 -23.749 -9.049 1.00 92.19 111 THR A CA 1
ATOM 842 C C . THR A 1 111 ? 10.271 -23.624 -10.438 1.00 92.19 111 THR A C 1
ATOM 844 O O . THR A 1 111 ? 10.362 -24.559 -11.229 1.00 92.19 111 THR A O 1
ATOM 847 N N . LEU A 1 112 ? 9.706 -22.460 -10.782 1.00 89.75 112 LEU A N 1
ATOM 848 C CA . LEU A 1 112 ? 9.094 -22.244 -12.098 1.00 89.75 112 LEU A CA 1
ATOM 849 C C . LEU A 1 112 ? 10.113 -22.292 -13.245 1.00 89.75 112 LEU A C 1
ATOM 851 O O . LEU A 1 112 ? 9.816 -22.843 -14.305 1.00 89.75 112 LEU A O 1
ATOM 855 N N . VAL A 1 113 ? 11.324 -21.768 -13.033 1.00 88.25 113 VAL A N 1
ATOM 856 C CA . VAL A 1 113 ? 12.412 -21.877 -14.019 1.00 88.25 113 VAL A CA 1
ATOM 857 C C . VAL A 1 113 ? 12.847 -23.335 -14.194 1.00 88.25 113 VAL A C 1
ATOM 859 O O . VAL A 1 113 ? 13.058 -23.779 -15.318 1.00 88.25 113 VAL A O 1
ATOM 862 N N . SER A 1 114 ? 12.918 -24.113 -13.109 1.00 87.50 114 SER A N 1
ATOM 863 C CA . SER A 1 114 ? 13.313 -25.531 -13.161 1.00 87.50 114 SER A CA 1
ATOM 864 C C . SER A 1 114 ? 12.312 -26.397 -13.936 1.00 87.50 114 SER A C 1
ATOM 866 O O . SER A 1 114 ? 12.704 -27.345 -14.615 1.00 87.50 114 SER A O 1
ATOM 868 N N . ILE A 1 115 ? 11.021 -26.055 -13.873 1.00 93.81 115 ILE A N 1
ATOM 869 C CA . ILE A 1 115 ? 9.942 -26.744 -14.603 1.00 93.81 115 ILE A CA 1
ATOM 870 C C . ILE A 1 115 ? 9.837 -26.236 -16.062 1.00 93.81 115 ILE A C 1
ATOM 872 O O . ILE A 1 115 ? 9.060 -26.768 -16.843 1.00 93.81 115 ILE A O 1
ATOM 876 N N . HIS A 1 116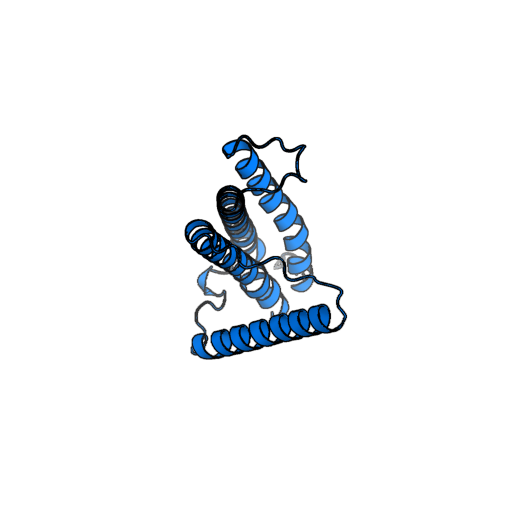 ? 10.679 -25.275 -16.473 1.00 84.25 116 HIS A N 1
ATOM 877 C CA . HIS A 1 116 ? 10.688 -24.653 -17.808 1.00 84.25 116 HIS A CA 1
ATOM 878 C C . HIS A 1 116 ? 9.388 -23.908 -18.172 1.00 84.25 116 HIS A C 1
ATOM 880 O O . HIS A 1 116 ? 9.118 -23.657 -19.345 1.00 84.25 116 HIS A O 1
ATOM 886 N N . GLU A 1 117 ? 8.610 -23.492 -17.169 1.00 83.94 117 GLU A N 1
ATOM 887 C CA . GLU A 1 117 ? 7.395 -22.682 -17.356 1.00 83.94 117 GLU A CA 1
ATOM 888 C C . GLU A 1 117 ? 7.721 -21.199 -17.597 1.00 83.94 117 GLU A C 1
ATOM 890 O O . GLU A 1 117 ? 6.944 -20.466 -18.206 1.00 83.94 117 GLU A O 1
ATOM 895 N N . ILE A 1 118 ? 8.891 -20.734 -17.138 1.00 83.88 118 ILE A N 1
ATOM 896 C CA . ILE A 1 118 ? 9.352 -19.355 -17.332 1.00 83.88 118 ILE A CA 1
ATOM 897 C C . ILE A 1 118 ? 10.674 -19.351 -18.094 1.00 83.88 118 ILE A C 1
ATOM 899 O O . ILE A 1 118 ? 11.687 -19.862 -17.618 1.00 83.88 118 ILE A O 1
ATOM 903 N N . ASN A 1 119 ? 10.673 -18.683 -19.247 1.00 77.75 119 ASN A N 1
ATOM 904 C CA . ASN A 1 119 ? 11.883 -18.389 -20.004 1.00 77.75 119 ASN A CA 1
ATOM 905 C C . ASN A 1 119 ? 12.463 -17.045 -19.560 1.00 77.75 119 ASN A C 1
ATOM 907 O O . ASN A 1 119 ? 11.810 -16.003 -19.649 1.00 77.75 119 ASN A O 1
ATOM 911 N N . TRP A 1 120 ? 13.707 -17.064 -19.092 1.00 75.69 120 TRP A N 1
ATOM 912 C CA . TRP A 1 120 ? 14.426 -15.851 -18.728 1.00 75.69 120 TRP A CA 1
ATOM 913 C C . TRP A 1 120 ? 14.800 -15.051 -19.981 1.00 75.69 120 TRP A C 1
ATOM 915 O O . TRP A 1 120 ? 15.712 -15.417 -20.718 1.00 75.69 120 TRP A O 1
ATOM 925 N N . LEU A 1 121 ? 14.087 -13.949 -20.217 1.00 77.75 121 LEU A N 1
ATOM 926 C CA . LEU A 1 121 ? 14.274 -13.075 -21.383 1.00 77.75 121 LEU A CA 1
ATOM 927 C C . LEU A 1 121 ? 15.402 -12.038 -21.198 1.00 77.75 121 LEU A C 1
ATOM 929 O O . LEU A 1 121 ? 15.888 -11.488 -22.183 1.00 77.75 121 LEU A O 1
ATOM 933 N N . GLY A 1 122 ? 15.840 -11.784 -19.958 1.00 74.69 122 GLY A N 1
ATOM 934 C CA . GLY A 1 122 ? 16.911 -10.838 -19.622 1.00 74.69 122 GLY A CA 1
ATOM 935 C C . GLY A 1 122 ? 16.540 -9.854 -18.506 1.00 74.69 122 GLY A C 1
ATOM 936 O O . GLY A 1 122 ? 15.391 -9.773 -18.078 1.00 74.69 122 GLY A O 1
ATOM 937 N N . LEU A 1 123 ? 17.531 -9.092 -18.032 1.00 74.56 123 LEU A N 1
ATOM 938 C CA . LEU A 1 123 ? 17.353 -8.048 -17.018 1.00 74.56 123 LEU A CA 1
ATOM 939 C C . LEU A 1 123 ? 17.214 -6.680 -17.686 1.00 74.56 123 LEU A C 1
ATOM 941 O O . LEU A 1 123 ? 18.186 -6.148 -18.219 1.00 74.56 123 LEU A O 1
ATOM 945 N N . LYS A 1 124 ? 16.019 -6.086 -17.615 1.00 76.06 124 LYS A N 1
ATOM 946 C CA . LYS A 1 124 ? 15.795 -4.690 -18.003 1.00 76.06 124 LYS A CA 1
ATOM 947 C C . LYS A 1 124 ? 15.849 -3.809 -16.755 1.00 76.06 124 LYS A C 1
ATOM 949 O O . LYS A 1 124 ? 14.861 -3.670 -16.041 1.00 76.06 124 LYS A O 1
ATOM 954 N N . VAL A 1 125 ? 17.026 -3.263 -16.468 1.00 75.25 125 VAL A N 1
ATOM 955 C CA . VAL A 1 125 ? 17.260 -2.405 -15.299 1.00 75.25 125 VAL A CA 1
ATOM 956 C C . VAL A 1 125 ? 17.155 -0.946 -15.733 1.00 75.25 125 VAL A C 1
ATOM 958 O O . VAL A 1 125 ? 18.072 -0.406 -16.343 1.00 75.25 125 VAL A O 1
ATOM 961 N N . GLU A 1 126 ? 16.029 -0.310 -15.417 1.00 82.38 126 GLU A N 1
ATOM 962 C CA . GLU A 1 126 ? 15.826 1.135 -15.572 1.00 82.38 126 GLU A CA 1
ATOM 963 C C . GLU A 1 126 ? 15.780 1.764 -14.175 1.00 82.38 126 GLU A C 1
ATOM 965 O O . GLU A 1 126 ? 14.847 1.514 -13.409 1.00 82.38 126 GLU A O 1
ATOM 970 N N . ALA A 1 127 ? 16.807 2.546 -13.822 1.00 81.00 127 ALA A N 1
ATOM 971 C CA . ALA A 1 127 ? 16.974 3.100 -12.474 1.00 81.00 127 ALA A CA 1
ATOM 972 C C . ALA A 1 127 ? 15.774 3.956 -12.027 1.00 81.00 127 ALA A C 1
ATOM 974 O O . ALA A 1 127 ? 15.334 3.843 -10.881 1.00 81.00 127 ALA A O 1
ATOM 975 N N . ASP A 1 128 ? 15.197 4.735 -12.945 1.00 83.12 128 ASP A N 1
ATOM 976 C CA . ASP A 1 128 ? 14.029 5.583 -12.676 1.00 83.12 128 ASP A CA 1
ATOM 977 C C . ASP A 1 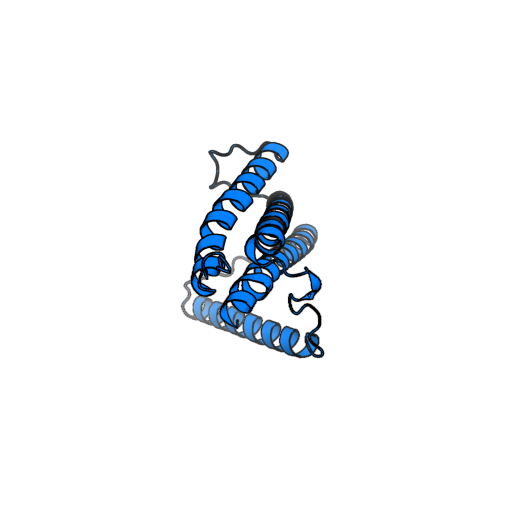128 ? 12.803 4.755 -12.265 1.00 83.12 128 ASP A C 1
ATOM 979 O O . ASP A 1 128 ? 12.119 5.075 -11.289 1.00 83.12 128 ASP A O 1
ATOM 983 N N . ASN A 1 129 ? 12.562 3.631 -12.945 1.00 82.50 129 ASN A N 1
ATOM 984 C CA . ASN A 1 129 ? 11.444 2.742 -12.629 1.00 82.50 129 ASN A CA 1
ATOM 985 C C . ASN A 1 129 ? 11.652 2.006 -11.305 1.00 82.50 129 ASN A C 1
ATOM 987 O O . ASN A 1 129 ? 10.679 1.737 -10.605 1.00 82.50 129 ASN A O 1
ATOM 991 N N . ILE A 1 130 ? 12.899 1.692 -10.942 1.00 85.00 130 ILE A N 1
ATOM 992 C CA . ILE A 1 130 ? 13.213 1.063 -9.652 1.00 85.00 130 ILE A CA 1
ATOM 993 C C . ILE A 1 130 ? 12.914 2.030 -8.508 1.00 85.00 130 ILE A C 1
ATOM 995 O O . ILE A 1 130 ? 12.289 1.634 -7.525 1.00 85.00 130 ILE A O 1
ATOM 999 N N . PHE A 1 131 ? 13.318 3.296 -8.636 1.00 86.88 131 PHE A N 1
ATOM 1000 C CA . PHE A 1 131 ? 13.062 4.295 -7.602 1.00 86.88 131 PHE A CA 1
ATOM 1001 C C . PHE A 1 131 ? 11.561 4.579 -7.443 1.00 86.88 131 PHE A C 1
ATOM 1003 O O . PHE A 1 131 ? 11.048 4.573 -6.322 1.00 86.88 131 PHE A O 1
ATOM 1010 N N . LEU A 1 132 ? 10.839 4.750 -8.558 1.00 85.50 132 LEU A N 1
ATOM 1011 C CA . LEU A 1 132 ? 9.382 4.921 -8.545 1.00 85.50 132 LEU A CA 1
ATOM 1012 C C . LEU A 1 132 ? 8.665 3.683 -7.997 1.00 85.50 132 LEU A C 1
ATOM 1014 O O . LEU A 1 132 ? 7.774 3.815 -7.163 1.00 85.50 132 LEU A O 1
ATOM 1018 N N . GLY A 1 133 ? 9.085 2.483 -8.401 1.00 85.12 133 GLY A N 1
ATOM 1019 C CA . GLY A 1 133 ? 8.531 1.225 -7.906 1.00 85.12 133 GLY A CA 1
ATOM 1020 C C . GLY A 1 133 ? 8.746 1.047 -6.404 1.00 85.12 133 GLY A C 1
ATOM 1021 O O . GLY A 1 133 ? 7.823 0.669 -5.689 1.00 85.12 133 GLY A O 1
ATOM 1022 N N . PHE A 1 134 ? 9.930 1.385 -5.890 1.00 87.69 134 PHE A N 1
ATOM 1023 C CA . PHE A 1 134 ? 10.178 1.371 -4.450 1.00 87.69 134 PHE A CA 1
ATOM 1024 C C . PHE A 1 134 ? 9.243 2.341 -3.711 1.00 87.69 134 PHE A C 1
ATOM 1026 O O . PHE A 1 134 ? 8.607 1.953 -2.732 1.00 87.69 134 PHE A O 1
ATOM 1033 N N . GLY A 1 135 ? 9.101 3.575 -4.207 1.00 87.06 135 GLY A N 1
ATOM 1034 C CA . GLY A 1 135 ? 8.170 4.560 -3.648 1.00 87.06 135 GLY A CA 1
ATOM 1035 C C . GLY A 1 135 ? 6.715 4.078 -3.655 1.00 87.06 135 GLY A C 1
ATOM 1036 O O . GLY A 1 135 ? 6.030 4.182 -2.637 1.00 87.06 135 GLY A O 1
ATOM 1037 N N . LEU A 1 136 ? 6.266 3.485 -4.764 1.00 87.94 136 LEU A N 1
ATOM 1038 C CA . LEU A 1 136 ? 4.952 2.856 -4.895 1.00 87.94 136 LEU A CA 1
ATOM 1039 C C . LEU A 1 136 ? 4.723 1.807 -3.800 1.00 87.94 136 LEU A C 1
ATOM 1041 O O . LEU A 1 136 ? 3.731 1.885 -3.076 1.00 87.94 136 LEU A O 1
ATOM 1045 N N . PHE A 1 137 ? 5.640 0.846 -3.654 1.00 86.88 137 PHE A N 1
ATOM 1046 C CA . PHE A 1 137 ? 5.499 -0.222 -2.664 1.00 86.88 137 PHE A CA 1
ATOM 1047 C C . PHE A 1 137 ? 5.490 0.310 -1.232 1.00 86.88 137 PHE A C 1
ATOM 1049 O O . PHE A 1 137 ? 4.732 -0.196 -0.410 1.00 86.88 137 PHE A O 1
ATOM 1056 N N . VAL A 1 138 ? 6.264 1.357 -0.930 1.00 88.50 138 VAL A N 1
ATOM 1057 C CA . VAL A 1 138 ? 6.216 2.016 0.384 1.00 88.50 138 VAL A CA 1
ATOM 1058 C C . VAL A 1 138 ? 4.838 2.633 0.641 1.00 88.50 138 VAL A C 1
ATOM 1060 O O . VAL A 1 138 ? 4.286 2.453 1.723 1.00 88.50 138 VAL A O 1
ATOM 1063 N N . LEU A 1 139 ? 4.251 3.327 -0.338 1.00 88.00 139 LEU A N 1
ATOM 1064 C CA . LEU A 1 139 ? 2.915 3.921 -0.198 1.00 88.00 139 LEU A CA 1
ATOM 1065 C C . LEU A 1 139 ? 1.824 2.862 -0.001 1.00 88.00 139 LEU A C 1
ATOM 1067 O O . LEU A 1 139 ? 0.943 3.032 0.846 1.00 88.00 139 LEU A O 1
ATOM 1071 N N . VAL A 1 140 ? 1.893 1.765 -0.757 1.00 87.75 140 VAL A N 1
ATOM 1072 C CA . VAL A 1 140 ? 0.972 0.631 -0.613 1.00 87.75 140 VAL A CA 1
ATOM 1073 C C . VAL A 1 140 ? 1.136 -0.013 0.762 1.00 87.75 140 VAL A C 1
ATOM 1075 O O . VAL A 1 140 ? 0.149 -0.165 1.475 1.00 87.75 140 VAL A O 1
ATOM 1078 N N . ALA A 1 141 ? 2.368 -0.285 1.195 1.00 86.88 141 ALA A N 1
ATOM 1079 C CA . ALA A 1 141 ? 2.637 -0.861 2.510 1.00 86.88 141 ALA A CA 1
ATOM 1080 C C . ALA A 1 141 ? 2.126 0.033 3.652 1.00 86.88 141 ALA A C 1
ATOM 1082 O O . ALA A 1 141 ? 1.534 -0.463 4.606 1.00 86.88 141 ALA A O 1
ATOM 1083 N N . LEU A 1 142 ? 2.292 1.359 3.550 1.00 85.62 142 LEU A N 1
ATOM 1084 C CA . LEU A 1 142 ? 1.723 2.306 4.518 1.00 85.62 142 LEU A CA 1
ATOM 1085 C C . LEU A 1 142 ? 0.193 2.250 4.542 1.00 85.62 142 LEU A C 1
ATOM 1087 O O . LEU A 1 142 ? -0.411 2.318 5.611 1.00 85.62 142 LEU A O 1
ATOM 1091 N N . THR A 1 143 ? -0.427 2.124 3.370 1.00 86.06 143 THR A N 1
ATOM 1092 C CA . THR A 1 143 ? -1.881 2.006 3.229 1.00 86.06 143 THR A CA 1
ATOM 1093 C C . THR A 1 143 ? -2.396 0.733 3.903 1.00 86.06 143 THR A C 1
ATOM 1095 O O . THR A 1 143 ? -3.332 0.787 4.703 1.00 86.06 143 THR A O 1
ATOM 1098 N N . GLU A 1 144 ? -1.756 -0.402 3.624 1.00 84.94 144 GLU A N 1
ATOM 1099 C CA . GLU A 1 144 ? -2.101 -1.704 4.196 1.00 84.94 144 GLU A CA 1
ATOM 1100 C C . GLU A 1 144 ? -1.879 -1.747 5.709 1.00 84.94 144 GLU A C 1
ATOM 1102 O O . GLU A 1 144 ? -2.762 -2.194 6.439 1.00 84.94 144 GLU A O 1
ATOM 1107 N N . GLU A 1 145 ? -0.750 -1.233 6.203 1.00 84.38 145 GLU A N 1
ATOM 1108 C CA . GLU A 1 145 ? -0.450 -1.192 7.638 1.00 84.38 145 GLU A CA 1
ATOM 1109 C C . GLU A 1 145 ? -1.485 -0.338 8.391 1.00 84.38 145 GLU A C 1
ATOM 1111 O O . GLU A 1 145 ? -1.965 -0.735 9.457 1.00 84.38 145 GLU A O 1
ATOM 1116 N N . LEU A 1 146 ? -1.891 0.806 7.824 1.00 82.12 146 LEU A N 1
ATOM 1117 C CA . LEU A 1 146 ? -2.879 1.702 8.432 1.00 82.12 146 LEU A CA 1
ATOM 1118 C C . LEU A 1 146 ? -4.289 1.086 8.455 1.00 82.12 146 LEU A C 1
ATOM 1120 O O . LEU A 1 146 ? -4.993 1.206 9.459 1.00 82.12 146 LEU A O 1
ATOM 1124 N N . LEU A 1 147 ? -4.691 0.403 7.380 1.00 81.75 147 LEU A N 1
ATOM 1125 C CA . LEU A 1 147 ? -5.991 -0.262 7.281 1.00 81.75 147 LEU A CA 1
ATOM 1126 C C . LEU A 1 147 ? -6.046 -1.533 8.142 1.00 81.75 147 LEU A C 1
ATOM 1128 O O . LEU A 1 147 ? -6.898 -1.665 9.022 1.00 81.75 147 LEU A O 1
ATOM 1132 N N . LEU A 1 148 ? -5.146 -2.482 7.884 1.00 81.50 148 LEU A N 1
ATOM 1133 C CA . LEU A 1 148 ? -5.200 -3.825 8.454 1.00 81.50 148 LEU A CA 1
ATOM 1134 C C . LEU A 1 148 ? -4.7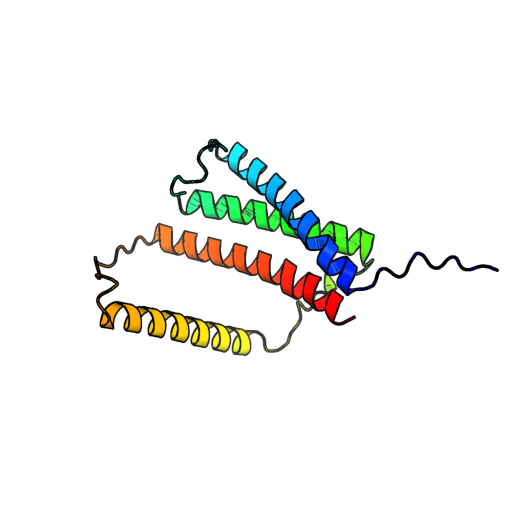46 -3.822 9.909 1.00 81.50 148 LEU A C 1
ATOM 1136 O O . LEU A 1 148 ? -5.474 -4.256 10.799 1.00 81.50 148 LEU A O 1
ATOM 1140 N N . ARG A 1 149 ? -3.544 -3.322 10.188 1.00 75.38 149 ARG A N 1
ATOM 1141 C CA . ARG A 1 149 ? -3.016 -3.360 11.552 1.00 75.38 149 ARG A CA 1
ATOM 1142 C C . ARG A 1 149 ? -3.557 -2.213 12.390 1.00 75.38 149 ARG A C 1
ATOM 1144 O O . ARG A 1 149 ? -3.905 -2.414 13.551 1.00 75.38 149 ARG A O 1
ATOM 1151 N N . GLY A 1 150 ? -3.649 -1.030 11.790 1.00 72.00 150 GLY A N 1
ATOM 1152 C CA . GLY A 1 150 ? -4.080 0.176 12.479 1.00 72.00 150 GLY A CA 1
ATOM 1153 C C . GLY A 1 150 ? -5.554 0.162 12.879 1.00 72.00 150 GLY A C 1
ATOM 1154 O O . GLY A 1 150 ? -5.874 0.567 13.996 1.00 72.00 150 GLY A O 1
ATOM 1155 N N . TYR A 1 151 ? -6.440 -0.316 12.000 1.00 75.19 151 TYR A N 1
ATOM 1156 C CA . TYR A 1 151 ? -7.882 -0.332 12.254 1.00 75.19 151 TYR A CA 1
ATOM 1157 C C . TYR A 1 151 ? -8.428 -1.742 12.495 1.00 75.19 151 TYR A C 1
ATOM 1159 O O . TYR A 1 151 ? -8.948 -2.020 13.574 1.00 75.19 151 TYR A O 1
ATOM 1167 N N . VAL A 1 152 ? -8.285 -2.647 11.520 1.00 79.44 152 VAL A N 1
ATOM 1168 C CA . VAL A 1 152 ? -8.920 -3.977 11.556 1.00 79.44 152 VAL A CA 1
ATOM 1169 C C . VAL A 1 152 ? -8.459 -4.797 12.763 1.00 79.44 152 VAL A C 1
ATOM 1171 O O . VAL A 1 152 ? -9.295 -5.327 13.493 1.00 79.44 152 VAL A O 1
ATOM 1174 N N . LEU A 1 153 ? -7.148 -4.882 13.000 1.00 74.94 153 LEU A N 1
ATOM 1175 C CA . LEU A 1 153 ? -6.584 -5.673 14.093 1.00 74.94 153 LEU A CA 1
ATOM 1176 C C . LEU A 1 153 ? -6.884 -5.059 15.463 1.00 74.94 153 LEU A C 1
ATOM 1178 O O . LEU A 1 153 ? -7.283 -5.785 16.369 1.00 74.94 153 LEU A O 1
ATOM 1182 N N . ASN A 1 154 ? -6.728 -3.738 15.610 1.00 71.88 154 ASN A N 1
ATOM 1183 C CA . ASN A 1 154 ? -7.015 -3.041 16.869 1.00 71.88 154 ASN A CA 1
ATOM 1184 C C . ASN A 1 154 ? -8.469 -3.267 17.306 1.00 71.88 154 ASN A C 1
ATOM 1186 O O . ASN A 1 154 ? -8.737 -3.627 18.446 1.00 71.88 154 ASN A O 1
ATOM 1190 N N . ASN A 1 155 ? -9.394 -3.154 16.358 1.00 71.88 155 ASN A N 1
ATOM 1191 C CA . ASN A 1 155 ? -10.815 -3.344 16.596 1.00 71.88 155 ASN A CA 1
ATOM 1192 C C . ASN A 1 155 ? -11.234 -4.830 16.695 1.00 71.88 155 ASN A C 1
ATOM 1194 O O . ASN A 1 155 ? -12.361 -5.121 17.057 1.00 71.88 155 ASN A O 1
ATOM 1198 N N . LEU A 1 156 ? -10.369 -5.800 16.383 1.00 71.56 156 LEU A N 1
ATOM 1199 C CA . LEU A 1 156 ? -10.625 -7.228 16.649 1.00 71.56 156 LEU A CA 1
ATOM 1200 C C . LEU A 1 156 ? -10.063 -7.695 18.000 1.00 71.56 156 LEU A C 1
ATOM 1202 O O . LEU A 1 156 ? -10.496 -8.726 18.509 1.00 71.56 156 LEU A O 1
ATOM 1206 N N . MET A 1 157 ? -9.072 -6.983 18.541 1.00 67.56 157 MET A N 1
ATOM 1207 C CA . MET A 1 157 ? -8.439 -7.300 19.826 1.00 67.56 157 MET A CA 1
ATOM 1208 C C . MET A 1 157 ? -9.178 -6.708 21.035 1.00 67.56 157 MET A C 1
ATOM 1210 O O . MET A 1 157 ? -8.929 -7.155 22.155 1.00 67.56 157 MET A O 1
ATOM 1214 N N . MET A 1 158 ? -10.042 -5.713 20.813 1.00 56.59 158 MET A N 1
ATOM 1215 C CA . MET A 1 158 ? -10.954 -5.128 21.807 1.00 56.59 158 MET A CA 1
ATOM 1216 C C . MET A 1 158 ? -12.247 -5.934 21.915 1.00 56.59 158 MET A C 1
ATOM 1218 O O . MET A 1 158 ? -12.737 -6.091 23.055 1.00 56.59 158 MET A O 1
#

pLDDT: mean 76.12, std 13.43, range [33.59, 94.69]

Secondary structure (DSSP, 8-state):
----------HHHHHHHHHHHHHHHHHHHHHHHHHHTT--TT-TTS---HHHHHHHHHHHHHHHHHHHHHHIIIII---GGGS----TTHHHHHHHHHHHHHHHHHHHHHHHHHTT-S--------HHHHHHHHHHHHHHHHHHIIIIIIIIIHHHH-

Sequence (158 aa):
MSHNTPASIKPWVRTVLIL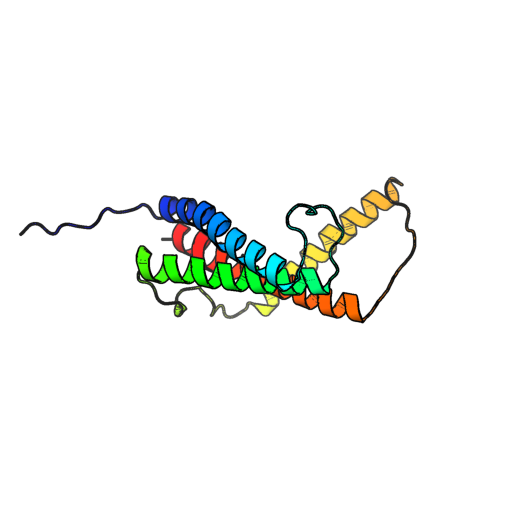PAFIFIAGLFQLAGSLVLGLDPSNFLIAKSPAQDTIGALFTLMGTIVVVGIFRRFIDEESFRSMGFYRRGILNETLLGLGLGALIIATGFVTLVSIHEINWLGLKVEADNIFLGFGLFVLVALTEELLLRGYVLNNLMM

Radius of gyration: 20.32 Å; chains: 1; bounding box: 50×41×57 Å

Foldseek 3Di:
DDPPDPDPPQLQNLLVVLVVVLCVQLVVLLVVLCVVVVHDPVPPPDDDALVSLLSSLVSSLVSLCVSLVCCCVPPVVDDLVVQPPDDDPVVVVVVVVVVVVVVVVVVVVVVCVVVVVDDCPDDDDDPVSVVSVVSSVVSVVSSCSCSCSRRNVVSVVD